Protein AF-A0A7H4MQK3-F1 (afdb_monomer_lite)

Secondary structure (DSSP, 8-state):
---------------TTS-SSHHHHHHHHHHHHHHHHHHHHHHHH-

Structure (mmCIF, N/CA/C/O backbone):
data_AF-A0A7H4MQK3-F1
#
_entry.id   AF-A0A7H4MQK3-F1
#
loop_
_atom_site.group_PDB
_atom_site.id
_atom_site.type_symbol
_atom_site.label_atom_id
_atom_site.label_alt_id
_atom_site.label_comp_id
_atom_site.label_asym_id
_atom_site.label_entity_id
_atom_site.label_seq_id
_atom_site.pdbx_PDB_ins_code
_atom_site.Cartn_x
_atom_site.Cartn_y
_atom_site.Cartn_z
_atom_site.occupancy
_atom_site.B_iso_or_equiv
_atom_site.auth_seq_id
_atom_site.auth_comp_id
_atom_site.auth_asym_id
_atom_site.auth_atom_id
_atom_site.pdbx_PDB_model_num
ATOM 1 N N . MET A 1 1 ? -0.271 5.054 -37.542 1.00 66.38 1 MET A N 1
ATOM 2 C CA . MET A 1 1 ? 0.773 4.539 -36.630 1.00 66.38 1 MET A CA 1
ATOM 3 C C . MET A 1 1 ? 0.198 4.503 -35.220 1.00 66.38 1 MET A C 1
ATOM 5 O O . MET A 1 1 ? 0.183 5.527 -34.546 1.00 66.38 1 MET A O 1
ATOM 9 N N . ALA A 1 2 ? -0.389 3.375 -34.813 1.00 68.19 2 ALA A N 1
ATOM 10 C CA . ALA A 1 2 ? -0.984 3.246 -33.484 1.00 68.19 2 ALA A CA 1
ATOM 11 C C . ALA A 1 2 ? 0.130 3.213 -32.428 1.00 68.19 2 ALA A C 1
ATOM 13 O O . ALA A 1 2 ? 1.020 2.370 -32.501 1.00 68.19 2 ALA A O 1
ATOM 14 N N . HIS A 1 3 ? 0.104 4.155 -31.487 1.00 79.00 3 HIS A N 1
ATOM 15 C CA . HIS A 1 3 ? 1.030 4.178 -30.358 1.00 79.00 3 HIS A CA 1
ATOM 16 C C . HIS A 1 3 ? 0.420 3.343 -29.231 1.00 79.00 3 HIS A C 1
ATOM 18 O O . HIS A 1 3 ? -0.565 3.750 -28.620 1.00 79.00 3 HIS A O 1
ATOM 24 N N . SER A 1 4 ? 0.979 2.156 -29.002 1.00 85.56 4 SER A N 1
ATOM 25 C CA . SER A 1 4 ? 0.602 1.271 -27.899 1.00 85.56 4 SER A CA 1
ATOM 26 C C . SER A 1 4 ? 1.653 1.368 -26.799 1.00 85.56 4 SER A C 1
ATOM 28 O O . SER A 1 4 ? 2.844 1.245 -27.080 1.00 85.56 4 SER A O 1
ATOM 30 N N . ALA A 1 5 ? 1.218 1.567 -25.557 1.00 86.88 5 ALA A N 1
ATOM 31 C CA . ALA A 1 5 ? 2.080 1.574 -24.382 1.00 86.88 5 ALA A CA 1
ATOM 32 C C . ALA A 1 5 ? 1.580 0.540 -23.371 1.00 86.88 5 ALA A C 1
ATOM 34 O O . ALA A 1 5 ? 0.394 0.507 -23.039 1.00 86.88 5 ALA A O 1
ATOM 35 N N . THR A 1 6 ? 2.488 -0.294 -22.869 1.00 88.31 6 THR A N 1
ATOM 36 C CA . THR A 1 6 ? 2.170 -1.263 -21.819 1.00 88.31 6 THR A CA 1
ATOM 37 C C . THR A 1 6 ? 2.252 -0.574 -20.467 1.00 88.31 6 THR A C 1
ATOM 39 O O . THR A 1 6 ? 3.323 -0.151 -20.033 1.00 88.31 6 THR A O 1
ATOM 42 N N . LEU A 1 7 ? 1.109 -0.477 -19.796 1.00 89.94 7 LEU A N 1
ATOM 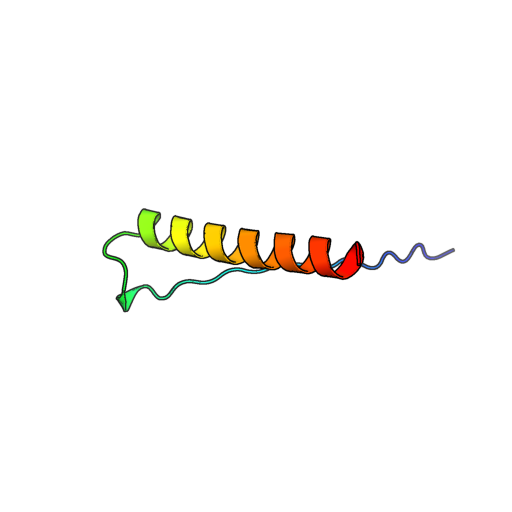43 C CA . LEU A 1 7 ? 0.997 0.029 -18.434 1.00 89.94 7 LEU A CA 1
ATOM 44 C C . LEU A 1 7 ? 0.676 -1.106 -17.475 1.00 89.94 7 LEU A C 1
ATOM 46 O O . LEU A 1 7 ? 0.346 -2.224 -17.865 1.00 89.94 7 LEU A O 1
ATOM 50 N N . SER A 1 8 ? 0.804 -0.817 -16.189 1.00 87.31 8 SER A N 1
ATOM 51 C CA . SER A 1 8 ? 0.655 -1.828 -15.158 1.00 87.31 8 SER A CA 1
ATOM 52 C C . SER A 1 8 ? 0.308 -1.183 -13.826 1.00 87.31 8 SER A C 1
ATOM 54 O O . SER A 1 8 ? 0.814 -0.106 -13.513 1.00 87.31 8 SER A O 1
ATOM 56 N N . LEU A 1 9 ? -0.565 -1.838 -13.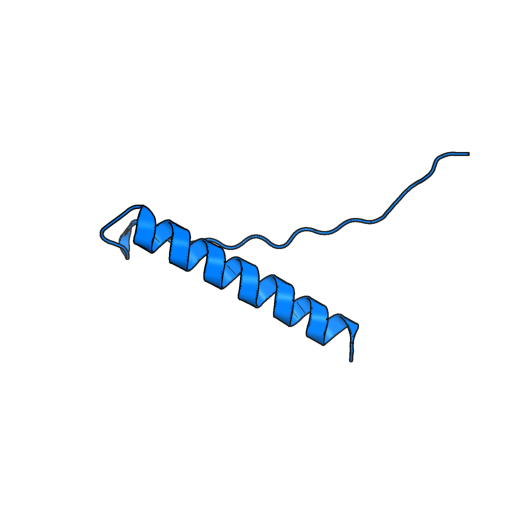067 1.00 92.00 9 LEU A N 1
ATOM 57 C CA . LEU A 1 9 ? -1.198 -1.283 -11.876 1.00 92.00 9 LEU A CA 1
ATOM 58 C C . LEU A 1 9 ? -0.878 -2.146 -10.655 1.00 92.00 9 LEU A C 1
ATOM 60 O O . LEU A 1 9 ? -0.974 -3.370 -10.723 1.00 92.00 9 LEU A O 1
ATOM 64 N N . SER A 1 10 ? -0.544 -1.497 -9.539 1.00 93.31 10 SER A N 1
ATOM 65 C CA . SER A 1 10 ? -0.468 -2.137 -8.225 1.00 93.31 10 SER A CA 1
ATOM 66 C C . SER A 1 10 ? -1.681 -1.739 -7.387 1.00 93.31 10 SER A C 1
ATOM 68 O O . SER A 1 10 ? -1.969 -0.553 -7.258 1.00 93.31 10 SER A O 1
ATOM 70 N N . VAL A 1 11 ? -2.367 -2.723 -6.806 1.00 94.06 11 VAL A N 1
ATOM 71 C CA . VAL A 1 11 ? -3.550 -2.559 -5.949 1.00 94.06 11 VAL A CA 1
ATOM 72 C C . VAL A 1 11 ? -3.263 -3.140 -4.563 1.00 94.06 11 VAL A C 1
ATOM 74 O O . VAL A 1 11 ? -2.739 -4.245 -4.458 1.00 94.06 11 VAL A O 1
ATOM 77 N N . GLY A 1 12 ? -3.608 -2.405 -3.508 1.00 93.81 12 GLY A N 1
ATOM 78 C CA . GLY A 1 12 ? -3.585 -2.882 -2.125 1.00 93.81 12 GLY A CA 1
ATOM 79 C C . GLY A 1 12 ? -4.998 -2.946 -1.558 1.00 93.81 12 GLY A C 1
ATOM 80 O O . GLY A 1 12 ? -5.868 -2.185 -1.978 1.00 93.81 12 GLY A O 1
ATOM 81 N N . TYR A 1 13 ? -5.235 -3.874 -0.635 1.00 93.19 13 TYR A N 1
ATOM 82 C CA . TYR A 1 13 ? -6.536 -4.073 -0.002 1.00 93.19 13 TYR A CA 1
ATOM 83 C C . TYR A 1 13 ? -6.380 -4.338 1.495 1.00 93.19 13 TYR A C 1
ATOM 85 O O . TYR A 1 13 ? -5.306 -4.728 1.960 1.00 93.19 13 TYR A O 1
ATOM 93 N N . ALA A 1 14 ? -7.467 -4.122 2.230 1.00 92.56 14 ALA A N 1
ATOM 94 C CA . ALA A 1 14 ? -7.585 -4.401 3.652 1.00 92.56 14 ALA A CA 1
ATOM 95 C C . ALA A 1 14 ? -9.033 -4.802 3.972 1.00 92.56 14 ALA A C 1
ATOM 97 O O . ALA A 1 14 ? -9.965 -4.369 3.289 1.00 92.56 14 ALA A O 1
ATOM 98 N N . LEU A 1 15 ? -9.225 -5.650 4.983 1.00 91.38 15 LEU A N 1
ATOM 99 C CA . LEU A 1 15 ? -10.546 -6.131 5.388 1.00 91.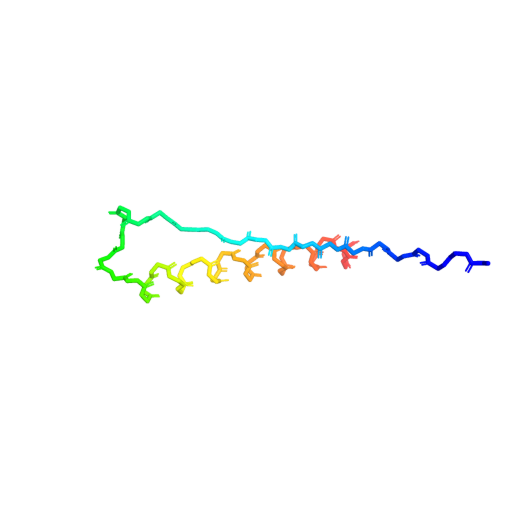38 15 LEU A CA 1
ATOM 100 C C . LEU A 1 15 ? -11.094 -5.277 6.534 1.00 91.38 15 LEU A C 1
ATOM 102 O O . LEU A 1 15 ? -10.453 -5.119 7.568 1.00 91.38 15 LEU A O 1
ATOM 106 N N . ALA A 1 16 ? -12.315 -4.765 6.365 1.00 85.50 16 ALA A N 1
ATOM 107 C CA . ALA A 1 16 ? -12.965 -3.877 7.335 1.00 85.50 16 ALA A CA 1
ATOM 108 C C . ALA A 1 16 ? -13.254 -4.536 8.694 1.00 85.50 16 ALA A C 1
ATOM 110 O O . ALA A 1 16 ? -13.500 -3.839 9.669 1.00 85.50 16 ALA A O 1
ATOM 111 N N . TRP A 1 17 ? -13.223 -5.869 8.772 1.00 74.44 17 TRP A N 1
ATOM 112 C CA . TRP A 1 17 ? -13.489 -6.599 10.013 1.00 74.44 17 TRP A CA 1
ATOM 113 C C . TRP A 1 17 ? -12.365 -6.435 11.053 1.00 74.44 17 TRP A C 1
ATOM 115 O O . TRP A 1 17 ? -12.609 -6.557 12.249 1.00 74.44 17 TRP A O 1
ATOM 125 N N . GLU A 1 18 ? -11.139 -6.138 10.615 1.00 69.94 18 GLU A N 1
ATOM 126 C CA . GLU A 1 18 ? -9.955 -6.071 11.487 1.00 69.94 18 GLU A CA 1
ATOM 127 C C . GLU A 1 18 ? -9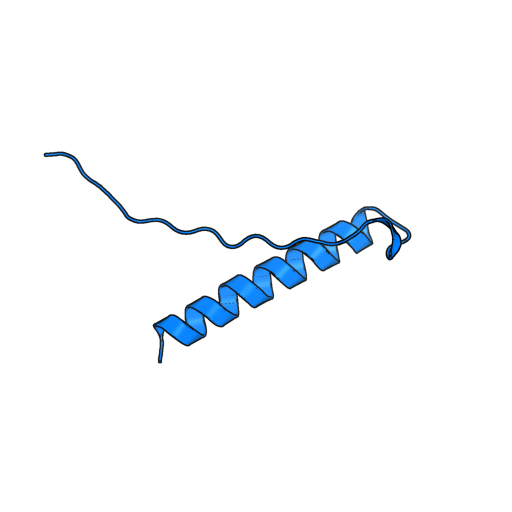.623 -4.643 11.959 1.00 69.94 18 GLU A C 1
ATOM 129 O O . GLU A 1 18 ? -8.771 -4.460 12.828 1.00 69.94 18 GLU A O 1
ATOM 134 N N . HIS A 1 19 ? -10.310 -3.625 11.428 1.00 66.94 19 HIS A N 1
ATOM 135 C CA . HIS A 1 19 ? -9.968 -2.215 11.624 1.00 66.94 19 HIS A CA 1
ATOM 136 C C . HIS A 1 19 ? -11.183 -1.388 12.051 1.00 66.94 19 HIS A C 1
ATOM 138 O O . HIS A 1 19 ? -12.222 -1.397 11.400 1.00 66.94 19 HIS A O 1
ATOM 144 N N . ALA A 1 20 ? -11.041 -0.650 13.155 1.00 72.50 20 ALA A N 1
ATOM 145 C CA . ALA A 1 20 ? -12.151 0.051 13.802 1.00 72.50 20 ALA A CA 1
ATOM 146 C C . ALA A 1 20 ? -12.609 1.330 13.073 1.00 72.50 20 ALA A C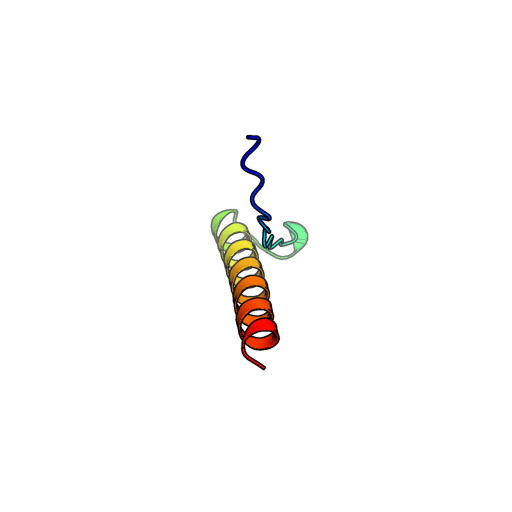 1
ATOM 148 O O . ALA A 1 20 ? -13.704 1.818 13.348 1.00 72.50 20 ALA A O 1
ATOM 149 N N . THR A 1 21 ? -11.795 1.887 12.165 1.00 88.12 21 THR A N 1
ATOM 150 C CA . THR A 1 21 ? -12.117 3.130 11.442 1.00 88.12 21 THR A CA 1
ATOM 151 C C . THR A 1 21 ? -11.771 3.058 9.958 1.00 88.12 21 THR A C 1
ATOM 153 O O . THR A 1 21 ? -10.882 2.306 9.547 1.00 88.12 21 THR A O 1
ATOM 156 N N . ALA A 1 22 ? -12.444 3.881 9.150 1.00 91.12 22 ALA A N 1
ATOM 157 C CA . ALA A 1 22 ? -12.198 3.976 7.714 1.00 91.12 22 ALA A CA 1
ATOM 158 C C . ALA A 1 22 ? -10.762 4.428 7.400 1.00 91.12 22 ALA A C 1
ATOM 160 O O . ALA A 1 22 ? -10.147 3.906 6.474 1.00 91.12 22 ALA A O 1
ATOM 161 N N . GLU A 1 23 ? -10.208 5.336 8.203 1.00 93.62 23 GLU A N 1
ATOM 162 C CA . GLU A 1 23 ? -8.849 5.859 8.049 1.00 93.62 23 GLU A CA 1
ATOM 163 C C . GLU A 1 23 ? -7.815 4.749 8.242 1.00 93.62 23 GLU A C 1
ATOM 165 O O . GLU A 1 23 ? -6.931 4.580 7.407 1.00 93.62 23 GLU A O 1
ATOM 170 N N . SER A 1 24 ? -7.968 3.932 9.290 1.00 91.81 24 SER A N 1
ATOM 171 C CA . SER A 1 24 ? -7.049 2.815 9.545 1.00 91.81 24 SER A CA 1
ATOM 172 C C . SER A 1 24 ? -7.116 1.738 8.456 1.00 91.81 24 SER A C 1
ATOM 174 O O . SER A 1 24 ? -6.098 1.148 8.094 1.00 91.81 24 SER A O 1
ATOM 176 N N . LEU A 1 25 ? -8.300 1.527 7.871 1.00 93.69 25 LEU A N 1
ATOM 177 C CA . LEU A 1 25 ? -8.488 0.613 6.750 1.00 93.69 25 LEU A CA 1
ATOM 178 C C . LEU A 1 25 ? -7.832 1.136 5.462 1.00 93.69 25 LEU A C 1
ATOM 180 O O . LEU A 1 25 ? -7.171 0.381 4.746 1.00 93.69 25 LEU A O 1
ATOM 184 N N . GLN A 1 26 ? -8.012 2.427 5.170 1.00 95.06 26 GLN A N 1
ATOM 185 C CA . GLN A 1 26 ? -7.413 3.097 4.016 1.00 95.06 26 GLN A CA 1
ATOM 186 C C . GLN A 1 26 ? -5.889 3.124 4.115 1.00 95.06 26 GLN A C 1
ATOM 188 O O . GLN A 1 26 ? -5.213 2.820 3.134 1.00 95.06 26 GLN A O 1
ATOM 193 N N . GLU A 1 27 ? -5.355 3.419 5.299 1.00 95.31 27 GLU A N 1
ATOM 194 C CA . GLU A 1 27 ? -3.918 3.423 5.549 1.00 95.31 27 GLU A CA 1
ATOM 195 C C . GLU A 1 27 ? -3.309 2.032 5.330 1.00 95.31 27 GLU A C 1
ATOM 197 O O . GLU A 1 27 ? -2.294 1.909 4.643 1.00 95.31 27 GLU A O 1
ATOM 202 N N . LEU A 1 28 ? -3.953 0.961 5.812 1.00 94.88 28 LEU A N 1
ATOM 203 C CA . LEU A 1 28 ? -3.463 -0.396 5.564 1.00 94.88 28 LEU A CA 1
ATOM 204 C C . LEU A 1 28 ? -3.524 -0.775 4.075 1.00 94.88 28 LEU A C 1
ATOM 206 O O . LEU A 1 28 ? -2.581 -1.371 3.544 1.00 94.88 28 LEU A O 1
ATOM 210 N N . ALA A 1 29 ? -4.611 -0.428 3.382 1.00 95.44 29 ALA A N 1
ATOM 211 C CA . ALA A 1 29 ? -4.734 -0.682 1.950 1.00 95.44 29 ALA A CA 1
ATOM 212 C C . ALA A 1 29 ? -3.647 0.058 1.145 1.00 95.44 29 ALA A C 1
ATOM 214 O O . ALA A 1 29 ? -3.039 -0.537 0.250 1.00 95.44 29 ALA A O 1
ATOM 215 N N . ASP A 1 30 ? -3.348 1.312 1.496 1.00 96.00 30 ASP A N 1
ATOM 216 C CA . ASP A 1 30 ?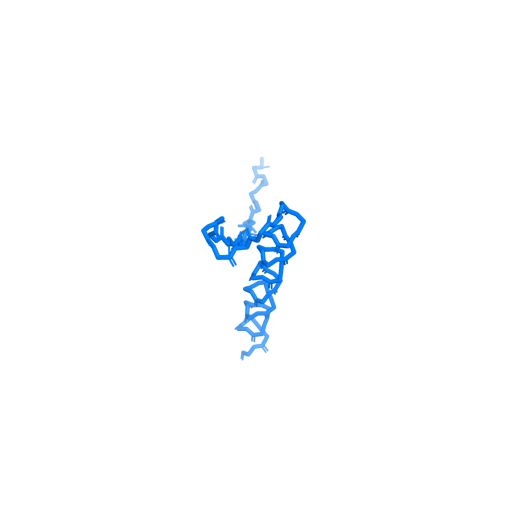 -2.284 2.100 0.865 1.00 96.00 30 ASP A CA 1
ATOM 217 C C . ASP A 1 30 ? -0.893 1.503 1.132 1.00 96.00 30 ASP A C 1
ATOM 219 O O . ASP A 1 30 ? -0.117 1.278 0.196 1.00 96.00 30 ASP A O 1
ATOM 223 N N . GLN A 1 31 ? -0.605 1.114 2.378 1.00 96.19 31 GLN A N 1
ATOM 224 C CA . GLN A 1 31 ? 0.648 0.438 2.731 1.00 96.19 31 GLN A CA 1
ATOM 225 C C . GLN A 1 31 ? 0.839 -0.866 1.942 1.00 96.19 31 GLN A C 1
ATOM 227 O O . GLN A 1 31 ? 1.934 -1.142 1.438 1.00 96.19 31 GLN A O 1
ATOM 232 N N . ASN A 1 32 ? -0.221 -1.664 1.790 1.00 95.62 32 ASN A N 1
ATOM 233 C CA . ASN A 1 32 ? -0.182 -2.903 1.013 1.00 95.62 32 ASN A CA 1
ATOM 234 C C . ASN A 1 32 ? 0.074 -2.633 -0.478 1.00 95.62 32 ASN A C 1
ATOM 236 O O . ASN A 1 32 ? 0.890 -3.322 -1.100 1.00 95.62 32 ASN A O 1
ATOM 240 N N . MET A 1 33 ? -0.544 -1.591 -1.043 1.00 96.88 33 MET A N 1
ATOM 241 C CA . MET A 1 33 ? -0.291 -1.162 -2.422 1.00 96.88 33 MET A CA 1
ATOM 242 C C . MET A 1 33 ? 1.170 -0.750 -2.606 1.00 96.88 33 MET A C 1
ATOM 244 O O . MET A 1 33 ? 1.832 -1.188 -3.555 1.00 96.88 33 MET A O 1
ATOM 248 N N . TYR A 1 34 ? 1.690 0.054 -1.677 1.00 95.94 34 TYR A N 1
ATOM 249 C CA . TYR A 1 34 ? 3.059 0.545 -1.713 1.00 95.94 34 TYR A CA 1
ATOM 250 C C . TYR A 1 34 ? 4.077 -0.600 -1.673 1.00 95.94 34 TYR A C 1
ATOM 252 O O . TYR A 1 34 ? 4.999 -0.636 -2.493 1.00 95.94 34 TYR A O 1
ATOM 260 N N . ARG A 1 35 ? 3.872 -1.589 -0.794 1.00 94.75 35 ARG A N 1
ATOM 261 C CA . ARG A 1 35 ? 4.711 -2.798 -0.726 1.00 94.75 35 ARG A CA 1
ATOM 262 C C . ARG A 1 35 ? 4.730 -3.547 -2.055 1.00 94.75 35 ARG A C 1
ATOM 264 O O . ARG A 1 35 ? 5.810 -3.868 -2.549 1.00 94.75 35 ARG A O 1
ATOM 271 N N . MET A 1 36 ? 3.566 -3.766 -2.666 1.00 92.38 36 MET A N 1
ATOM 272 C CA . MET A 1 36 ? 3.477 -4.479 -3.942 1.00 92.38 36 MET A CA 1
ATOM 273 C C . MET A 1 36 ? 4.139 -3.702 -5.088 1.00 92.38 36 MET A C 1
ATOM 275 O O . MET A 1 36 ? 4.852 -4.282 -5.909 1.00 92.38 36 MET A O 1
ATOM 279 N N . LYS A 1 37 ? 3.961 -2.374 -5.131 1.00 93.44 37 LYS A N 1
ATOM 280 C CA . LYS A 1 37 ? 4.654 -1.497 -6.085 1.00 93.44 37 LYS A CA 1
ATOM 281 C C . LYS A 1 37 ? 6.173 -1.600 -5.931 1.00 93.44 37 LYS A C 1
ATOM 283 O O . LYS A 1 37 ? 6.872 -1.812 -6.921 1.00 93.44 37 LYS A O 1
ATOM 288 N N . ASN A 1 38 ? 6.677 -1.523 -4.703 1.00 90.94 38 ASN A N 1
ATOM 289 C CA . ASN A 1 38 ? 8.112 -1.569 -4.438 1.00 90.94 38 ASN A CA 1
ATOM 290 C C . ASN A 1 38 ? 8.719 -2.946 -4.717 1.00 90.94 38 ASN A C 1
ATOM 292 O O . ASN A 1 38 ? 9.788 -3.013 -5.319 1.00 90.94 38 ASN A O 1
ATOM 296 N N . GLN A 1 39 ? 8.042 -4.040 -4.355 1.00 88.06 39 GLN A N 1
ATOM 297 C CA . GLN A 1 39 ? 8.504 -5.394 -4.674 1.00 88.06 39 GLN A CA 1
ATOM 298 C C . GLN A 1 39 ? 8.683 -5.575 -6.181 1.00 88.06 39 GLN A C 1
ATOM 300 O O . GLN A 1 39 ? 9.679 -6.139 -6.629 1.00 88.06 39 GLN A O 1
ATOM 305 N N . ARG A 1 40 ? 7.748 -5.054 -6.974 1.00 80.69 40 ARG A N 1
ATOM 306 C CA . ARG A 1 40 ? 7.832 -5.139 -8.426 1.00 80.69 40 ARG A CA 1
ATOM 307 C C . ARG A 1 40 ? 8.967 -4.302 -9.009 1.00 80.69 40 ARG A C 1
ATOM 309 O O . ARG A 1 40 ? 9.649 -4.766 -9.921 1.00 80.69 40 ARG A O 1
ATOM 316 N N . ILE A 1 41 ? 9.194 -3.101 -8.478 1.00 77.44 41 ILE A N 1
ATOM 317 C CA . ILE A 1 41 ? 10.362 -2.289 -8.849 1.00 77.44 41 ILE A CA 1
ATOM 318 C C . ILE A 1 41 ? 11.640 -3.091 -8.573 1.00 77.44 41 ILE A C 1
ATOM 320 O O . ILE A 1 41 ? 12.472 -3.234 -9.460 1.00 77.44 41 ILE A O 1
ATOM 324 N N . GLN A 1 42 ? 11.751 -3.709 -7.394 1.00 75.94 42 GLN A N 1
ATOM 325 C CA . GLN A 1 42 ? 12.901 -4.546 -7.041 1.00 75.94 42 GLN A CA 1
ATOM 326 C C . GLN A 1 42 ? 13.057 -5.778 -7.946 1.00 75.94 42 GLN A C 1
ATOM 328 O O . GLN A 1 42 ? 14.179 -6.150 -8.264 1.00 75.94 42 GLN A O 1
ATOM 333 N N . GLN A 1 43 ? 11.965 -6.406 -8.389 1.00 74.81 43 GLN A N 1
ATOM 334 C CA . GLN A 1 43 ? 12.008 -7.521 -9.346 1.00 74.81 43 GLN A CA 1
ATOM 335 C C . GLN A 1 43 ? 12.394 -7.091 -10.764 1.00 74.81 43 GLN A C 1
ATOM 337 O O . GLN A 1 43 ? 12.918 -7.904 -11.509 1.00 74.81 43 GLN A O 1
ATOM 342 N N . THR A 1 44 ? 12.124 -5.840 -11.140 1.00 71.81 44 THR A N 1
ATOM 343 C CA . THR A 1 44 ? 12.497 -5.296 -12.458 1.00 71.81 44 THR A CA 1
ATOM 344 C C . THR A 1 44 ? 13.956 -4.825 -12.486 1.00 71.81 44 THR A C 1
ATOM 346 O O . THR A 1 44 ? 14.553 -4.746 -13.552 1.00 71.81 44 THR A O 1
ATOM 349 N N . LEU A 1 45 ? 14.521 -4.479 -11.323 1.00 69.62 45 LEU A N 1
ATOM 350 C CA . LEU A 1 45 ? 15.905 -4.012 -11.175 1.00 69.62 45 LEU A CA 1
ATOM 351 C C . LEU A 1 45 ? 16.929 -5.141 -10.954 1.00 69.62 45 LEU A C 1
ATOM 353 O O . LEU A 1 45 ? 18.127 -4.865 -10.984 1.00 69.62 45 LEU A O 1
ATOM 357 N N . LYS A 1 46 ? 16.477 -6.368 -10.681 1.00 55.56 46 LYS A N 1
ATOM 358 C CA . LYS A 1 46 ? 17.323 -7.566 -10.580 1.00 55.56 46 LYS A CA 1
ATOM 359 C C . LYS A 1 46 ? 17.440 -8.251 -11.932 1.00 55.56 46 LYS A C 1
ATOM 361 O O . LYS A 1 46 ? 18.542 -8.773 -12.198 1.00 55.56 46 LYS A O 1
#

InterPro domains:
  IPR043128 Reverse transcriptase/Diguanylate cyclase domain [G3DSA:3.30.70.270] (1-45)

pLDDT: mean 86.01, std 10.43, range [55.56, 96.88]

Sequence (46 aa):
MAHSATLSLSVGYALAWEHATAESLQELADQNMYRMKNQRIQQTLK

Foldseek 3Di:
DDDDDDDDAFWFAADPVVDDDPVVRVVRRVVRSVVRVVVVVVVVVD

Radius of gyration: 15.16 Å; chains: 1; bounding box: 31×13×50 Å

Organism: Klebsiella variicola (NCBI:txid244366)